Protein AF-A7S057-F1 (afdb_monomer_lite)

Radius of gyration: 22.37 Å; chains: 1; bounding box: 43×21×65 Å

Secondary structure (DSSP, 8-state):
--EEETTEEE----HHHHHHHTT--TTT---HHHHHHHHHHHHHHHHTTTTSS-THHHHHHHHHHHHHHHHHHHHHHHHTTTS-HHHHHHHHHHHHHHHHHHHHHHHHHHHHHHHS-----

Foldseek 3Di:
DWDADPNRTDDDDPVVVVCVVLVPDPPPDDDPVSVVVVVVVVVVCVVQCRPPDDCPVVVVVVVVVVVVVVVVVVVVVVCVVVDPPVVVVVVVVVVVVVVVVVVVVVVVVVCVVVVPDPDPD

Sequence (121 aa):
MYSCFFNVCVQCLPGDELLKVHSIDAAKGINRKEFVQLCPSLVFQVQSGICIGPVKFLWGYGLLSITIISLSSLLAIAIIPLLGKAAYAKIMSFLVALAIGTLSGDALLHLIPHVSRPLCV

Structure (mmCIF, N/CA/C/O backbone):
data_AF-A7S057-F1
#
_entry.id   AF-A7S057-F1
#
loop_
_atom_site.group_PDB
_atom_site.id
_atom_site.type_symbol
_atom_site.label_atom_id
_atom_site.label_alt_id
_atom_site.label_comp_id
_atom_site.label_asym_id
_atom_site.label_entity_id
_atom_site.label_seq_id
_atom_site.pdbx_PDB_ins_code
_atom_site.Cartn_x
_atom_site.Cartn_y
_atom_site.Cartn_z
_atom_site.occupancy
_atom_site.B_iso_or_equiv
_atom_site.auth_seq_id
_atom_site.auth_comp_id
_atom_site.auth_asym_id
_atom_site.auth_atom_id
_atom_site.pdbx_PDB_model_num
ATOM 1 N N . MET A 1 1 ? 23.602 -10.572 -7.303 1.00 37.22 1 MET A N 1
ATOM 2 C CA . MET A 1 1 ? 23.414 -9.964 -5.968 1.00 37.22 1 MET A CA 1
ATOM 3 C C . MET A 1 1 ? 21.915 -9.930 -5.735 1.00 37.22 1 MET A C 1
ATOM 5 O O . MET A 1 1 ? 21.241 -9.063 -6.267 1.00 37.22 1 MET A O 1
ATOM 9 N N . TYR A 1 2 ? 21.398 -10.978 -5.098 1.00 38.78 2 TYR A N 1
ATOM 10 C CA . TYR A 1 2 ? 19.970 -11.278 -5.002 1.00 38.78 2 TYR A CA 1
ATOM 11 C C . TYR A 1 2 ? 19.373 -10.572 -3.778 1.00 38.78 2 TYR A C 1
ATOM 13 O O . TYR A 1 2 ? 19.972 -10.632 -2.706 1.00 38.78 2 TYR A O 1
ATOM 21 N N . SER A 1 3 ? 18.213 -9.926 -3.912 1.00 51.59 3 SER A N 1
ATOM 22 C CA . SER A 1 3 ? 17.406 -9.492 -2.761 1.00 51.59 3 SER A CA 1
ATOM 23 C C . SER A 1 3 ? 16.085 -10.252 -2.783 1.00 51.59 3 SER A C 1
ATOM 25 O O . SER A 1 3 ? 15.343 -10.174 -3.758 1.00 51.59 3 SER A O 1
ATOM 27 N N . CYS A 1 4 ? 15.825 -11.023 -1.726 1.00 53.12 4 CYS A N 1
ATOM 28 C CA . CYS A 1 4 ? 14.664 -11.899 -1.606 1.00 53.12 4 CYS A CA 1
ATOM 29 C C . CYS A 1 4 ? 13.796 -11.413 -0.441 1.00 53.12 4 CYS A C 1
ATOM 31 O O . CYS A 1 4 ? 14.152 -11.643 0.712 1.00 53.12 4 CYS A O 1
ATOM 33 N N . PHE A 1 5 ? 12.702 -10.702 -0.719 1.00 48.66 5 PHE A N 1
ATOM 34 C CA . PHE A 1 5 ? 11.735 -10.277 0.300 1.00 48.66 5 PHE A CA 1
ATOM 35 C C . PHE A 1 5 ? 10.547 -11.240 0.248 1.00 48.66 5 PHE A C 1
ATOM 37 O O . PHE A 1 5 ? 9.979 -11.442 -0.819 1.00 48.66 5 PHE A O 1
ATOM 44 N N . PHE A 1 6 ? 10.202 -11.876 1.373 1.00 46.50 6 PHE A N 1
ATOM 45 C CA . PHE A 1 6 ? 9.064 -12.807 1.461 1.00 46.50 6 PHE A CA 1
ATOM 46 C C . PHE A 1 6 ? 9.093 -13.935 0.396 1.00 46.50 6 PHE A C 1
ATOM 48 O O . PHE A 1 6 ? 8.115 -14.168 -0.302 1.00 46.50 6 PHE A O 1
ATOM 55 N N . ASN A 1 7 ? 10.234 -14.626 0.235 1.00 40.00 7 ASN A N 1
ATOM 56 C CA . ASN A 1 7 ? 10.424 -15.711 -0.753 1.00 40.00 7 ASN A CA 1
ATOM 57 C C . ASN A 1 7 ? 10.222 -15.287 -2.230 1.00 40.00 7 ASN A C 1
ATOM 59 O O . ASN A 1 7 ? 9.968 -16.117 -3.098 1.00 40.00 7 ASN A O 1
ATOM 63 N N . VAL A 1 8 ? 10.346 -13.990 -2.536 1.00 50.16 8 VAL A N 1
ATOM 64 C CA . VAL A 1 8 ? 10.349 -13.470 -3.910 1.00 50.16 8 VAL A CA 1
ATOM 65 C C . VAL A 1 8 ? 11.722 -12.878 -4.201 1.00 50.16 8 VAL A C 1
ATOM 67 O O . VAL A 1 8 ? 12.080 -11.810 -3.707 1.00 50.16 8 VAL A O 1
ATOM 70 N N . CYS A 1 9 ? 12.516 -13.612 -4.978 1.00 53.16 9 CYS A N 1
ATOM 71 C CA . CYS A 1 9 ? 13.874 -13.238 -5.358 1.00 53.16 9 CYS A CA 1
ATOM 72 C C . CYS A 1 9 ? 13.823 -12.382 -6.628 1.00 53.16 9 CYS A C 1
ATOM 74 O O . CYS A 1 9 ? 13.336 -12.863 -7.652 1.00 53.16 9 CYS A O 1
ATOM 76 N N . VAL A 1 10 ? 14.320 -11.140 -6.589 1.00 59.59 10 VAL A N 1
ATOM 77 C CA . VAL A 1 10 ? 14.348 -10.276 -7.783 1.00 59.59 10 VAL A CA 1
ATOM 78 C C . VAL A 1 10 ? 15.777 -9.853 -8.135 1.00 59.59 10 VAL A C 1
ATOM 80 O O . VAL A 1 10 ? 16.556 -9.442 -7.273 1.00 59.59 10 VAL A O 1
ATOM 83 N N . GLN A 1 11 ? 16.116 -9.974 -9.423 1.00 61.53 11 GLN A N 1
ATOM 84 C CA . GLN A 1 11 ? 17.410 -9.636 -10.021 1.00 61.53 11 GLN A CA 1
ATOM 85 C C . GLN A 1 11 ? 17.244 -8.429 -10.960 1.00 61.53 11 GLN A C 1
ATOM 87 O O . GLN A 1 11 ? 16.279 -8.372 -11.720 1.00 61.53 11 GLN A O 1
ATOM 92 N N . CYS A 1 12 ? 18.201 -7.495 -10.960 1.00 64.75 12 CYS A N 1
ATOM 93 C CA . CYS A 1 12 ? 18.314 -6.512 -12.040 1.00 64.75 12 CYS A CA 1
ATOM 94 C C . CYS A 1 12 ? 18.696 -7.202 -13.339 1.00 64.75 12 CYS A C 1
ATOM 96 O O . CYS A 1 12 ? 19.767 -7.805 -13.419 1.00 64.75 12 CYS A O 1
ATOM 98 N N . LEU A 1 13 ? 17.824 -7.092 -14.338 1.00 64.50 13 LEU A N 1
ATOM 99 C CA . LEU A 1 13 ? 18.103 -7.566 -15.681 1.00 64.50 13 LEU A CA 1
ATOM 100 C C . LEU A 1 13 ? 18.604 -6.370 -16.510 1.00 64.50 13 LEU A C 1
ATOM 102 O O . LEU A 1 13 ? 17.842 -5.418 -16.691 1.00 64.50 13 LEU A O 1
ATOM 106 N N . PRO A 1 14 ? 19.876 -6.360 -16.951 1.00 63.66 14 PRO A N 1
ATOM 107 C CA . PRO A 1 14 ? 20.408 -5.284 -17.781 1.00 63.66 14 PRO A CA 1
ATOM 108 C C . PRO A 1 14 ? 19.662 -5.238 -19.125 1.00 63.66 14 PRO A C 1
ATOM 110 O O . PRO A 1 14 ? 19.195 -6.261 -19.631 1.00 63.66 14 PRO A O 1
ATOM 113 N N . GLY A 1 15 ? 19.491 -4.034 -19.682 1.00 61.81 15 GLY A N 1
ATOM 114 C CA . GLY A 1 15 ? 18.632 -3.802 -20.853 1.00 61.81 15 GLY A CA 1
ATOM 115 C C . GLY A 1 15 ? 19.055 -4.578 -22.108 1.00 61.81 15 GLY A C 1
ATOM 116 O O . GLY A 1 15 ? 18.221 -4.882 -22.955 1.00 61.81 15 GLY A O 1
ATOM 117 N N . ASP A 1 16 ? 20.330 -4.941 -22.197 1.00 60.88 16 ASP A N 1
ATOM 118 C CA . ASP A 1 16 ? 20.956 -5.743 -23.254 1.00 60.88 16 ASP A CA 1
ATOM 119 C C . ASP A 1 16 ? 20.499 -7.217 -23.281 1.00 60.88 16 ASP A C 1
ATOM 121 O O . ASP A 1 16 ? 20.226 -7.753 -24.357 1.00 60.88 16 ASP A O 1
ATOM 125 N N . GLU A 1 17 ? 20.329 -7.860 -22.125 1.00 63.03 17 GLU A N 1
ATOM 126 C CA . GLU A 1 17 ? 19.733 -9.206 -22.020 1.00 63.03 17 GLU A CA 1
ATOM 127 C C . GLU A 1 17 ? 18.211 -9.161 -22.240 1.00 63.03 17 GLU A C 1
ATOM 129 O O . GLU A 1 17 ? 17.626 -10.056 -22.855 1.00 63.03 17 GLU A O 1
ATOM 134 N N . LEU A 1 18 ? 17.570 -8.070 -21.811 1.00 63.50 18 LEU A N 1
ATOM 135 C CA . LEU A 1 18 ? 16.130 -7.841 -21.950 1.00 63.50 18 LEU A CA 1
ATOM 136 C C . LEU A 1 18 ? 15.716 -7.637 -23.425 1.00 63.50 18 LEU A C 1
ATOM 138 O O . LEU A 1 18 ? 14.660 -8.111 -23.842 1.00 63.50 18 LEU A O 1
ATOM 142 N N . LEU A 1 19 ? 16.579 -7.014 -24.241 1.00 59.84 19 LEU A N 1
ATOM 143 C CA . LEU A 1 19 ? 16.402 -6.888 -25.696 1.00 59.84 19 LEU A CA 1
ATOM 144 C C . LEU A 1 19 ? 16.639 -8.207 -26.455 1.00 59.84 19 LEU A C 1
ATOM 146 O O . LEU A 1 19 ? 15.979 -8.455 -27.467 1.00 59.84 19 LEU A O 1
ATOM 150 N N . LYS A 1 20 ? 17.560 -9.055 -25.977 1.00 60.91 20 LYS A N 1
ATOM 151 C CA . LYS A 1 20 ? 17.880 -10.361 -26.585 1.00 60.91 20 LYS A CA 1
ATOM 152 C C . LYS A 1 20 ? 16.792 -11.402 -26.346 1.00 60.91 20 LYS A C 1
ATOM 154 O O . LYS A 1 20 ? 16.434 -12.125 -27.272 1.00 60.91 20 LYS A O 1
ATOM 159 N N . VAL A 1 21 ? 16.237 -11.447 -25.134 1.00 62.59 21 VAL A N 1
ATOM 160 C CA . VAL A 1 21 ? 15.120 -12.341 -24.779 1.00 62.59 21 VAL A CA 1
ATOM 161 C C . VAL A 1 21 ? 13.873 -12.041 -25.614 1.00 62.59 21 VAL A C 1
ATOM 163 O O . VAL A 1 21 ? 13.144 -12.961 -25.975 1.00 62.59 21 VAL A O 1
ATOM 166 N N . HIS A 1 22 ? 13.662 -10.775 -25.985 1.00 61.53 22 HIS A N 1
ATOM 167 C CA . HIS A 1 22 ? 12.509 -10.346 -26.782 1.00 61.53 22 HIS A CA 1
ATOM 168 C C . HIS A 1 22 ? 12.812 -10.213 -28.290 1.00 61.53 22 HIS A C 1
ATOM 170 O O . HIS A 1 22 ? 12.007 -9.669 -29.038 1.00 61.53 22 HIS A O 1
ATOM 176 N N . SER A 1 23 ? 13.963 -10.731 -28.750 1.00 56.19 23 SER A N 1
ATOM 177 C CA . SER A 1 23 ? 14.395 -10.743 -30.164 1.00 56.19 23 SER A CA 1
ATOM 178 C C . SER A 1 23 ? 14.314 -9.375 -30.868 1.00 56.19 23 SER A C 1
ATOM 180 O O . SER A 1 23 ? 13.953 -9.285 -32.044 1.00 56.19 23 SER A O 1
ATOM 182 N N . ILE A 1 24 ? 14.654 -8.291 -30.162 1.00 60.50 24 ILE A N 1
ATOM 183 C CA . ILE A 1 24 ? 14.690 -6.936 -30.724 1.00 60.50 24 ILE A CA 1
ATOM 184 C C . ILE A 1 24 ? 16.056 -6.719 -31.381 1.00 60.50 24 ILE A C 1
ATOM 186 O O . ILE A 1 24 ? 17.054 -6.438 -30.718 1.00 60.50 24 ILE A O 1
ATOM 190 N N . ASP A 1 25 ? 16.100 -6.845 -32.704 1.00 62.12 25 ASP A N 1
ATOM 191 C CA . ASP A 1 25 ? 17.270 -6.481 -33.498 1.00 62.12 25 ASP A CA 1
ATOM 192 C C . ASP A 1 25 ? 17.452 -4.952 -33.479 1.00 62.12 25 ASP A C 1
ATOM 194 O O . ASP A 1 25 ? 16.572 -4.194 -33.907 1.00 62.12 25 ASP A O 1
ATOM 198 N N . ALA A 1 26 ? 18.591 -4.492 -32.952 1.00 55.56 26 ALA A N 1
ATOM 199 C CA . ALA A 1 26 ? 18.903 -3.075 -32.754 1.00 55.56 26 ALA A CA 1
ATOM 200 C C . ALA A 1 26 ? 18.847 -2.236 -34.049 1.00 55.56 26 ALA A C 1
ATOM 202 O O . ALA A 1 26 ? 18.822 -1.008 -33.972 1.00 55.56 26 ALA A O 1
ATOM 203 N N . ALA A 1 27 ? 18.789 -2.864 -35.230 1.00 54.94 27 ALA A N 1
ATOM 204 C CA . ALA A 1 27 ? 18.736 -2.171 -36.510 1.00 54.94 27 ALA A CA 1
ATOM 205 C C . ALA A 1 27 ? 17.313 -1.850 -37.010 1.00 54.94 27 ALA A C 1
ATOM 207 O O . ALA A 1 27 ? 17.184 -1.051 -37.939 1.00 54.94 27 ALA A O 1
ATOM 208 N N . LYS A 1 28 ? 16.238 -2.424 -36.437 1.00 61.03 28 LYS A N 1
ATOM 209 C CA . LYS A 1 28 ? 14.875 -2.294 -37.011 1.00 61.03 28 LYS A CA 1
ATOM 210 C C . LYS A 1 28 ? 13.884 -1.429 -36.220 1.00 61.03 28 LYS A C 1
ATOM 212 O O . LYS A 1 28 ? 12.789 -1.165 -36.712 1.00 61.03 28 LYS A O 1
ATOM 217 N N . GLY A 1 29 ? 14.283 -0.903 -35.064 1.00 57.44 29 GLY A N 1
ATOM 218 C CA . GLY A 1 29 ? 13.457 0.007 -34.264 1.00 57.44 29 GLY A CA 1
ATOM 219 C C . GLY A 1 29 ? 12.278 -0.687 -33.564 1.00 57.44 29 GLY A C 1
ATOM 220 O O . GLY A 1 29 ? 11.679 -1.639 -34.060 1.00 57.44 29 GLY A O 1
ATOM 221 N N . ILE A 1 30 ? 11.948 -0.211 -32.363 1.00 60.12 30 ILE A N 1
ATOM 222 C CA . ILE A 1 30 ? 10.941 -0.828 -31.493 1.00 60.12 30 ILE A CA 1
ATOM 223 C C . ILE A 1 30 ? 9.533 -0.477 -31.993 1.00 60.12 30 ILE A C 1
ATOM 225 O O . ILE A 1 30 ? 9.107 0.678 -31.949 1.00 60.12 30 ILE A O 1
ATOM 229 N N . ASN A 1 31 ? 8.787 -1.481 -32.458 1.00 67.38 31 ASN A N 1
ATOM 230 C CA . ASN A 1 31 ? 7.374 -1.332 -32.806 1.00 67.38 31 ASN A CA 1
ATOM 231 C C . ASN A 1 31 ? 6.519 -1.179 -31.531 1.00 67.38 31 ASN A C 1
ATOM 233 O O . ASN A 1 31 ? 6.823 -1.768 -30.493 1.00 67.38 31 ASN A O 1
ATOM 237 N N . ARG A 1 32 ? 5.400 -0.443 -31.606 1.00 66.44 32 ARG A N 1
ATOM 238 C CA . ARG A 1 32 ? 4.531 -0.133 -30.447 1.00 66.44 32 ARG A CA 1
ATOM 239 C C . ARG A 1 32 ? 4.057 -1.367 -29.668 1.00 66.44 32 ARG A C 1
ATOM 241 O O . ARG A 1 32 ? 3.817 -1.265 -28.474 1.00 66.44 32 ARG A O 1
ATOM 248 N N . LYS A 1 33 ? 3.914 -2.517 -30.330 1.00 63.62 33 LYS A N 1
ATOM 249 C CA . LYS A 1 33 ? 3.422 -3.762 -29.716 1.00 63.62 33 LYS A CA 1
ATOM 250 C C . LYS A 1 33 ? 4.447 -4.399 -28.770 1.00 63.62 33 LYS A C 1
ATOM 252 O O . LYS A 1 33 ? 4.075 -4.835 -27.687 1.00 63.62 33 LYS A O 1
ATOM 257 N N . GLU A 1 34 ? 5.725 -4.348 -29.134 1.00 67.69 34 GLU A N 1
ATOM 258 C CA . GLU A 1 34 ? 6.822 -4.912 -28.339 1.00 67.69 34 GLU A CA 1
ATOM 259 C C . GLU A 1 34 ? 7.071 -4.087 -27.071 1.00 67.69 34 GLU A C 1
ATOM 261 O O . GLU A 1 34 ? 7.271 -4.629 -25.986 1.00 67.69 34 GLU A O 1
ATOM 266 N N . PHE A 1 35 ? 6.960 -2.757 -27.177 1.00 69.69 35 PHE A N 1
ATOM 267 C CA . PHE A 1 35 ? 7.092 -1.868 -26.023 1.00 69.69 35 PHE A CA 1
ATOM 268 C C . PHE A 1 35 ? 5.989 -2.108 -24.983 1.00 69.69 35 PHE A C 1
ATOM 270 O O . PHE A 1 35 ? 6.266 -2.115 -23.788 1.00 69.69 35 PHE A O 1
ATOM 277 N N . VAL A 1 36 ? 4.755 -2.383 -25.424 1.00 73.75 36 VAL A N 1
ATOM 278 C CA . VAL A 1 36 ? 3.623 -2.682 -24.528 1.00 73.75 36 VAL A CA 1
ATOM 279 C C . VAL A 1 36 ? 3.836 -3.986 -23.748 1.00 73.75 36 VAL A C 1
ATOM 281 O O . VAL A 1 36 ? 3.404 -4.069 -22.599 1.00 73.75 36 VAL A O 1
ATOM 284 N N . GLN A 1 37 ? 4.542 -4.975 -24.311 1.00 71.50 37 GLN A N 1
ATOM 285 C CA . GLN A 1 37 ? 4.952 -6.176 -23.569 1.00 71.50 37 GLN A CA 1
ATOM 286 C C . GLN A 1 37 ? 6.116 -5.915 -22.603 1.00 71.50 37 GLN A C 1
ATOM 288 O O . GLN A 1 37 ? 6.185 -6.561 -21.559 1.00 71.50 37 GLN A O 1
ATOM 293 N N . LEU A 1 38 ? 6.984 -4.945 -22.906 1.00 72.81 38 LEU A N 1
ATOM 294 C CA . LEU A 1 38 ? 8.108 -4.546 -22.050 1.00 72.81 38 LEU A CA 1
ATOM 295 C C . LEU A 1 38 ? 7.689 -3.672 -20.852 1.00 72.81 38 LEU A C 1
ATOM 297 O O . LEU A 1 38 ? 8.300 -3.741 -19.781 1.00 72.81 38 LEU A O 1
ATOM 301 N N . CYS A 1 39 ? 6.652 -2.844 -21.014 1.00 74.25 39 CYS A N 1
ATOM 302 C CA . CYS A 1 39 ? 6.147 -1.933 -19.984 1.00 74.25 39 CYS A CA 1
ATOM 303 C C . CYS A 1 39 ? 5.898 -2.584 -18.607 1.00 74.25 39 CYS A C 1
ATOM 305 O O . CYS A 1 39 ? 6.382 -2.022 -17.621 1.00 74.25 39 CYS A O 1
ATOM 307 N N . PRO A 1 40 ? 5.197 -3.732 -18.477 1.00 77.44 40 PRO A N 1
ATOM 308 C CA . PRO A 1 40 ? 4.913 -4.316 -17.164 1.00 77.44 40 PRO A CA 1
ATOM 309 C C . PRO A 1 40 ? 6.183 -4.749 -16.417 1.00 77.44 40 PRO A C 1
ATOM 311 O O . PRO A 1 40 ? 6.281 -4.545 -15.208 1.00 77.44 40 PRO A O 1
ATOM 314 N N . SER A 1 41 ? 7.191 -5.266 -17.125 1.00 69.62 41 SER A N 1
ATOM 315 C CA . SER A 1 41 ? 8.486 -5.614 -16.524 1.00 69.62 41 SER A CA 1
ATOM 316 C C . SER A 1 41 ? 9.294 -4.388 -16.098 1.00 69.62 41 SER A C 1
ATOM 318 O O . SER A 1 41 ? 9.943 -4.415 -15.051 1.00 69.62 41 SER A O 1
ATOM 320 N N . LEU A 1 42 ? 9.229 -3.296 -16.866 1.00 73.38 42 LEU A N 1
ATOM 321 C CA . LEU A 1 42 ? 9.959 -2.066 -16.559 1.00 73.38 42 LEU A CA 1
ATOM 322 C C . LEU A 1 42 ? 9.361 -1.349 -15.340 1.00 73.38 42 LEU A C 1
ATOM 324 O O . LEU A 1 42 ? 10.093 -0.917 -14.452 1.00 73.38 42 LEU A O 1
ATOM 328 N N . VAL A 1 43 ? 8.027 -1.277 -15.263 1.00 77.69 43 VAL A N 1
ATOM 329 C CA . VAL A 1 43 ? 7.309 -0.714 -14.108 1.00 77.69 43 VAL A CA 1
ATOM 330 C C . VAL A 1 43 ? 7.627 -1.509 -12.843 1.00 77.69 43 VAL A C 1
ATOM 332 O O . VAL A 1 43 ? 7.899 -0.911 -11.805 1.00 77.69 43 VAL A O 1
ATOM 335 N N . PHE A 1 44 ? 7.684 -2.842 -12.929 1.00 71.25 44 PHE A N 1
ATOM 336 C CA . PHE A 1 44 ? 8.068 -3.686 -11.796 1.00 71.25 44 PHE A CA 1
ATOM 337 C C . PHE A 1 44 ? 9.514 -3.434 -11.337 1.00 71.25 44 PHE A C 1
ATOM 339 O O . PHE A 1 44 ? 9.765 -3.326 -10.136 1.00 71.25 44 PHE A O 1
ATOM 346 N N . GLN A 1 45 ? 10.461 -3.281 -12.269 1.00 66.75 45 GLN A N 1
ATOM 347 C CA . GLN A 1 45 ? 11.860 -2.978 -11.936 1.00 66.75 45 GLN A CA 1
ATOM 348 C C . GLN A 1 45 ? 12.031 -1.588 -11.302 1.00 66.75 45 GLN A C 1
ATOM 350 O O . GLN A 1 45 ? 12.809 -1.449 -10.355 1.00 66.75 45 GLN A O 1
ATOM 355 N N . VAL A 1 46 ? 11.283 -0.580 -11.770 1.00 70.81 46 VAL A N 1
ATOM 356 C CA . VAL A 1 46 ? 11.308 0.787 -11.218 1.00 70.81 46 VAL A CA 1
ATOM 357 C C . VAL A 1 46 ? 10.659 0.838 -9.838 1.00 70.81 46 VAL A C 1
ATOM 359 O O . VAL A 1 46 ? 11.250 1.389 -8.910 1.00 70.81 46 VAL A O 1
ATOM 362 N N . GLN A 1 47 ? 9.490 0.215 -9.675 1.00 67.31 47 GLN A N 1
ATOM 363 C CA . GLN A 1 47 ? 8.784 0.167 -8.393 1.00 67.31 47 GLN A CA 1
ATOM 364 C C . GLN A 1 47 ? 9.626 -0.510 -7.308 1.00 67.31 47 GLN A C 1
ATOM 366 O O . GLN A 1 47 ? 9.589 -0.126 -6.141 1.00 67.31 47 GLN A O 1
ATOM 371 N N . SER A 1 48 ? 10.404 -1.512 -7.704 1.00 64.38 48 SER A N 1
ATOM 372 C CA . SER A 1 48 ? 11.204 -2.313 -6.787 1.00 64.38 48 SER A CA 1
ATOM 373 C C . SER A 1 48 ? 12.568 -1.682 -6.461 1.00 64.38 48 SER A C 1
ATOM 375 O O . SER A 1 48 ? 13.273 -2.192 -5.594 1.00 64.38 48 SER A O 1
ATOM 377 N N . GLY A 1 49 ? 12.967 -0.590 -7.133 1.00 65.31 49 GLY A N 1
ATOM 378 C CA . GLY A 1 49 ? 14.185 0.177 -6.819 1.00 65.31 49 GLY A CA 1
ATOM 379 C C . GLY A 1 49 ? 15.495 -0.624 -6.867 1.00 65.31 49 GLY A C 1
ATOM 380 O O . GLY A 1 49 ? 16.500 -0.225 -6.290 1.00 65.31 49 GLY A O 1
ATOM 381 N N . ILE A 1 50 ? 15.495 -1.775 -7.536 1.00 63.62 50 ILE A N 1
ATOM 382 C CA . ILE A 1 50 ? 16.524 -2.821 -7.399 1.00 63.62 50 ILE A CA 1
ATOM 383 C C . ILE A 1 50 ? 17.815 -2.451 -8.132 1.00 63.62 50 ILE A C 1
ATOM 385 O O . ILE A 1 50 ? 18.888 -2.937 -7.783 1.00 63.62 50 ILE A O 1
ATOM 389 N N . CYS A 1 51 ? 17.709 -1.590 -9.150 1.00 66.62 51 CYS A N 1
ATOM 390 C CA . CYS A 1 51 ? 18.826 -1.181 -10.010 1.00 66.62 51 CYS A CA 1
ATOM 391 C C . CYS A 1 51 ? 19.368 0.205 -9.650 1.00 66.62 51 CYS A C 1
ATOM 393 O O . CYS A 1 51 ? 20.270 0.712 -10.311 1.00 66.62 51 CYS A O 1
ATOM 395 N N . ILE A 1 52 ? 18.831 0.805 -8.584 1.00 60.44 52 ILE A N 1
ATOM 396 C CA . ILE A 1 52 ? 19.148 2.157 -8.137 1.00 60.44 52 ILE A CA 1
ATOM 397 C C . ILE A 1 52 ? 19.663 2.067 -6.692 1.00 60.44 52 ILE A C 1
ATOM 399 O O . ILE A 1 52 ? 18.951 2.323 -5.728 1.00 60.44 52 ILE A O 1
ATOM 403 N N . GLY A 1 53 ? 20.935 1.691 -6.537 1.00 62.09 53 GLY A N 1
ATOM 404 C CA . GLY A 1 53 ? 21.679 1.869 -5.284 1.00 62.09 53 GLY A CA 1
ATOM 405 C C . GLY A 1 53 ? 21.360 0.896 -4.131 1.00 62.09 53 GLY A C 1
ATOM 406 O O . GLY A 1 53 ? 20.699 -0.126 -4.309 1.00 62.09 53 GLY A O 1
ATOM 407 N N . PRO A 1 54 ? 21.923 1.145 -2.930 1.00 56.34 54 PRO A N 1
ATOM 408 C CA . PRO A 1 54 ? 21.945 0.171 -1.847 1.00 56.34 54 PRO A CA 1
ATOM 409 C C . PRO A 1 54 ? 20.544 -0.039 -1.263 1.00 56.34 54 PRO A C 1
ATOM 411 O O . PRO A 1 54 ? 20.022 0.800 -0.532 1.00 56.34 54 PRO A O 1
ATOM 414 N N . VAL A 1 55 ? 19.998 -1.234 -1.489 1.00 62.00 55 VAL A N 1
ATOM 415 C CA . VAL A 1 55 ? 18.704 -1.750 -0.995 1.00 62.00 55 VAL A CA 1
ATOM 416 C C . VAL A 1 55 ? 18.470 -1.646 0.526 1.00 62.00 55 VAL A C 1
ATOM 418 O O . VAL A 1 55 ? 17.374 -1.921 1.004 1.00 62.00 55 VAL A O 1
ATOM 421 N N . LYS A 1 56 ? 19.466 -1.213 1.308 1.00 60.19 56 LYS A N 1
ATOM 422 C CA . LYS A 1 56 ? 19.404 -1.082 2.773 1.00 60.19 56 LYS A CA 1
ATOM 423 C C . LYS A 1 56 ? 18.291 -0.137 3.239 1.00 60.19 56 LYS A C 1
ATOM 425 O O . LYS A 1 56 ? 17.565 -0.470 4.170 1.00 60.19 56 LYS A O 1
ATOM 430 N N . PHE A 1 57 ? 18.133 1.018 2.588 1.00 59.97 57 PHE A N 1
ATOM 431 C CA . PHE A 1 57 ? 17.110 1.998 2.977 1.00 59.97 57 PHE A CA 1
ATOM 432 C C . PHE A 1 57 ? 15.696 1.548 2.592 1.00 59.97 57 PHE A C 1
ATOM 434 O O . PHE A 1 57 ? 14.758 1.756 3.357 1.00 59.97 57 PHE A O 1
ATOM 441 N N . LEU A 1 58 ? 15.546 0.870 1.451 1.00 64.62 58 LEU A N 1
ATOM 442 C CA . LEU A 1 58 ? 14.250 0.395 0.962 1.00 64.62 58 LEU A CA 1
ATOM 443 C C . LEU A 1 58 ? 13.691 -0.740 1.835 1.00 64.62 58 LEU A C 1
ATOM 445 O O . LEU A 1 58 ? 12.516 -0.734 2.198 1.00 64.62 58 LEU A O 1
ATOM 449 N N . TRP A 1 59 ? 14.560 -1.661 2.259 1.00 65.19 59 TRP A N 1
ATOM 450 C CA . TRP A 1 59 ? 14.221 -2.700 3.234 1.00 65.19 59 TRP A CA 1
ATOM 451 C C . TRP A 1 59 ? 13.834 -2.123 4.597 1.00 65.19 59 TRP A C 1
ATOM 453 O O . TRP A 1 59 ? 12.888 -2.604 5.221 1.00 65.19 59 TRP A O 1
ATOM 463 N N . GLY A 1 60 ? 14.528 -1.068 5.038 1.00 73.62 60 GLY A N 1
ATOM 464 C CA . GLY A 1 60 ? 14.201 -0.351 6.268 1.00 73.62 60 GLY A CA 1
ATOM 465 C C . GLY A 1 60 ? 12.781 0.215 6.247 1.00 73.62 60 GLY A C 1
ATOM 466 O O . GLY A 1 60 ? 12.037 0.000 7.196 1.00 73.62 60 GLY A O 1
ATOM 467 N N . TYR A 1 61 ? 12.370 0.855 5.148 1.00 74.75 61 TYR A N 1
ATOM 468 C CA . TYR A 1 61 ? 11.003 1.372 4.996 1.00 74.75 61 TYR A CA 1
ATOM 469 C C . TYR A 1 61 ? 9.942 0.266 4.959 1.00 74.75 61 TYR A C 1
ATOM 471 O O . TYR A 1 61 ? 8.893 0.414 5.587 1.00 74.75 61 TYR A O 1
ATOM 479 N N . GLY A 1 62 ? 10.217 -0.851 4.277 1.00 79.00 62 GLY A N 1
ATOM 480 C CA . GLY A 1 62 ? 9.317 -2.009 4.260 1.00 79.00 62 GLY A CA 1
ATOM 481 C C . GLY A 1 62 ? 9.098 -2.590 5.659 1.00 79.00 62 GLY A C 1
ATOM 482 O O . GLY A 1 62 ? 7.959 -2.720 6.109 1.00 79.00 62 GLY A O 1
ATOM 483 N N . LEU A 1 63 ? 10.184 -2.859 6.392 1.00 81.38 63 LEU A N 1
ATOM 484 C CA . LEU A 1 63 ? 10.114 -3.333 7.779 1.00 81.38 63 LEU A CA 1
ATOM 485 C C . LEU A 1 63 ? 9.457 -2.307 8.709 1.00 81.38 63 LEU A C 1
ATOM 487 O O . LEU A 1 63 ? 8.664 -2.677 9.577 1.00 81.38 63 LEU A O 1
ATOM 491 N N . 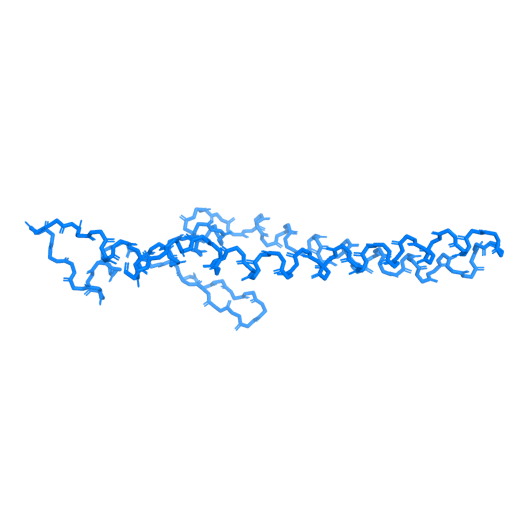LEU A 1 64 ? 9.734 -1.019 8.512 1.00 84.69 64 LEU A N 1
ATOM 492 C CA . LEU A 1 64 ? 9.133 0.051 9.301 1.00 84.69 64 LEU A CA 1
ATOM 493 C C . LEU A 1 64 ? 7.615 0.127 9.082 1.00 84.69 64 LEU A C 1
ATOM 495 O O . LEU A 1 64 ? 6.860 0.237 10.041 1.00 84.69 64 LEU A O 1
ATOM 499 N N . SER A 1 65 ? 7.141 -0.001 7.843 1.00 86.38 65 SER A N 1
ATOM 500 C CA . SER A 1 65 ? 5.704 -0.022 7.555 1.00 86.38 65 SER A CA 1
ATOM 501 C C . SER A 1 65 ? 5.011 -1.221 8.214 1.00 86.38 65 SER A C 1
ATOM 503 O O . SER A 1 65 ? 3.999 -1.056 8.894 1.00 86.38 65 SER A O 1
ATOM 505 N N . ILE A 1 66 ? 5.599 -2.415 8.104 1.00 86.94 66 ILE A N 1
ATOM 506 C CA . ILE A 1 66 ? 5.041 -3.652 8.677 1.00 86.94 66 ILE A CA 1
ATOM 507 C C . ILE A 1 66 ? 4.986 -3.579 10.203 1.00 86.94 66 ILE A C 1
ATOM 509 O O . ILE A 1 66 ? 3.985 -3.954 10.814 1.00 86.94 66 ILE A O 1
ATOM 513 N N . THR A 1 67 ? 6.040 -3.052 10.827 1.00 90.12 67 THR A N 1
ATOM 514 C CA . THR A 1 67 ? 6.071 -2.847 12.279 1.00 90.12 67 THR A CA 1
ATOM 515 C C . THR A 1 67 ? 5.040 -1.815 12.725 1.00 90.12 67 THR A C 1
ATOM 517 O O . THR A 1 67 ? 4.342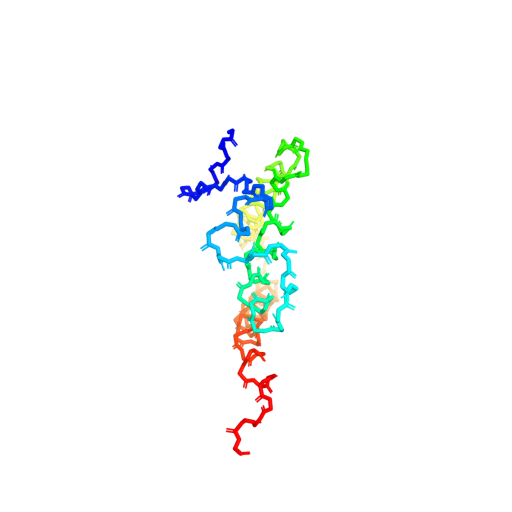 -2.072 13.701 1.00 90.12 67 THR A O 1
ATOM 520 N N . ILE A 1 68 ? 4.849 -0.710 11.994 1.00 90.81 68 ILE A N 1
ATOM 521 C CA . ILE A 1 68 ? 3.804 0.285 12.295 1.00 90.81 68 ILE A CA 1
ATOM 522 C C . ILE A 1 68 ? 2.400 -0.327 12.191 1.00 90.81 68 ILE A C 1
ATOM 524 O O . ILE A 1 68 ? 1.585 -0.118 13.088 1.00 90.81 68 ILE A O 1
ATOM 528 N N . ILE A 1 69 ? 2.113 -1.106 11.144 1.00 89.94 69 ILE A N 1
ATOM 529 C CA . ILE A 1 69 ? 0.807 -1.766 10.955 1.00 89.94 69 ILE A CA 1
ATOM 530 C C . ILE A 1 69 ? 0.560 -2.822 12.046 1.00 89.94 69 ILE A C 1
ATOM 532 O O . ILE A 1 69 ? -0.547 -2.950 12.578 1.00 89.94 69 ILE A O 1
ATOM 536 N N . SER A 1 70 ? 1.599 -3.566 12.425 1.00 91.19 70 SER A N 1
ATOM 537 C CA . SER A 1 70 ? 1.514 -4.543 13.511 1.00 91.19 70 SER A CA 1
ATOM 538 C C . SER A 1 70 ? 1.290 -3.862 14.865 1.00 91.19 70 SER A C 1
ATOM 540 O O . SER A 1 70 ? 0.455 -4.315 15.650 1.00 91.19 70 SER A O 1
ATOM 542 N N . LEU A 1 71 ? 2.005 -2.766 15.140 1.00 88.50 71 LEU A N 1
ATOM 543 C CA . LEU A 1 71 ? 1.861 -1.988 16.371 1.00 88.50 71 LEU A CA 1
ATOM 544 C C . LEU A 1 71 ? 0.490 -1.316 16.455 1.00 88.50 71 LEU A C 1
ATOM 546 O O . LEU A 1 71 ? -0.109 -1.325 17.526 1.00 88.50 71 LEU A O 1
ATOM 550 N N . SER A 1 72 ? -0.036 -0.778 15.351 1.00 86.56 72 SER A N 1
ATOM 551 C CA . SER A 1 72 ? -1.363 -0.152 15.325 1.00 86.56 72 SER A CA 1
ATOM 552 C C . SER A 1 72 ? -2.483 -1.164 15.578 1.00 86.56 72 SER A C 1
ATOM 554 O O . SER A 1 72 ? -3.427 -0.856 16.303 1.00 86.56 72 SER A O 1
ATOM 556 N N . SER A 1 73 ? -2.340 -2.393 15.072 1.00 85.81 73 SER A N 1
ATOM 557 C CA . SER A 1 73 ? -3.267 -3.500 15.346 1.00 85.81 73 SER A CA 1
ATOM 558 C C . SER A 1 73 ? -3.242 -3.910 16.823 1.00 85.81 73 SER A C 1
ATOM 560 O O . SER A 1 73 ? -4.291 -4.091 17.442 1.00 85.81 73 SER A O 1
ATOM 562 N N . LEU A 1 74 ? -2.048 -3.988 17.420 1.00 86.25 74 LEU A N 1
ATOM 563 C CA . LEU A 1 74 ? -1.874 -4.250 18.852 1.00 86.25 74 LEU A CA 1
ATOM 564 C C . LEU A 1 74 ? -2.452 -3.127 19.721 1.00 86.25 74 LEU A C 1
ATOM 566 O O . LEU A 1 74 ? -3.140 -3.412 20.701 1.00 86.25 74 LEU A O 1
ATOM 570 N N . LEU A 1 75 ? -2.222 -1.863 19.352 1.00 83.88 75 LEU A N 1
ATOM 571 C CA . LEU A 1 75 ? -2.788 -0.706 20.047 1.00 83.88 75 LEU A CA 1
ATOM 572 C C . LEU A 1 75 ? -4.312 -0.705 19.963 1.00 83.88 75 LEU A C 1
ATOM 574 O O . LEU A 1 75 ? -4.962 -0.467 20.975 1.00 83.88 75 LEU A O 1
ATOM 578 N N . ALA A 1 76 ? -4.885 -1.019 18.798 1.00 82.25 76 ALA A N 1
ATOM 579 C CA . ALA A 1 76 ? -6.329 -1.134 18.642 1.00 82.25 76 ALA A CA 1
ATOM 580 C C . ALA A 1 76 ? -6.906 -2.147 19.642 1.00 82.25 76 ALA A C 1
ATOM 582 O O . ALA A 1 76 ? -7.872 -1.826 20.323 1.00 82.25 76 ALA A O 1
ATOM 583 N N . ILE A 1 77 ? -6.271 -3.313 19.807 1.00 82.56 77 ILE A N 1
ATOM 584 C CA . ILE A 1 77 ? -6.715 -4.351 20.751 1.00 82.56 77 ILE A CA 1
ATOM 585 C C . ILE A 1 77 ? -6.502 -3.932 22.215 1.00 82.56 77 ILE A C 1
ATOM 587 O O . ILE A 1 77 ? -7.394 -4.121 23.039 1.00 82.56 77 ILE A O 1
ATOM 591 N N . ALA A 1 78 ? -5.356 -3.335 22.549 1.00 80.56 78 ALA A N 1
ATOM 592 C CA . ALA A 1 78 ? -5.035 -2.891 23.910 1.00 80.56 78 ALA A CA 1
ATOM 593 C C . ALA A 1 78 ? -5.903 -1.711 24.385 1.00 80.56 78 ALA A C 1
ATOM 595 O O . ALA A 1 78 ? -6.154 -1.560 25.580 1.00 80.56 78 ALA A O 1
ATOM 596 N N . ILE A 1 79 ? -6.389 -0.888 23.454 1.00 75.62 79 ILE A N 1
ATOM 597 C CA . ILE A 1 79 ? -7.266 0.255 23.724 1.00 75.62 79 ILE A CA 1
ATOM 598 C C . ILE A 1 79 ? -8.730 -0.186 23.936 1.00 75.62 79 ILE A C 1
ATOM 600 O O . ILE A 1 79 ? -9.462 0.502 24.646 1.00 75.62 79 ILE A O 1
ATOM 604 N N . ILE A 1 80 ? -9.157 -1.349 23.420 1.00 76.75 80 ILE A N 1
ATOM 605 C CA . ILE A 1 80 ? -10.516 -1.899 23.624 1.00 76.75 80 ILE A CA 1
ATOM 606 C C . ILE A 1 80 ? -10.908 -2.029 25.111 1.00 76.75 80 ILE A C 1
ATOM 608 O O . ILE A 1 80 ? -11.993 -1.558 25.452 1.00 76.75 80 ILE A O 1
ATOM 612 N N . PRO A 1 81 ? -10.096 -2.616 26.017 1.00 72.44 81 PRO A N 1
ATOM 613 C CA . PRO A 1 81 ? -10.441 -2.690 27.440 1.00 72.44 81 PRO A CA 1
ATOM 614 C C . PRO A 1 81 ? -10.317 -1.347 28.179 1.00 72.44 81 PRO A C 1
ATOM 616 O O . PRO A 1 81 ? -10.860 -1.212 29.274 1.00 72.44 81 PRO A O 1
ATOM 619 N N . LEU A 1 82 ? -9.612 -0.360 27.610 1.00 67.81 82 LEU A N 1
ATOM 620 C CA . LEU A 1 82 ? -9.327 0.928 28.255 1.00 67.81 82 LEU A CA 1
ATOM 621 C C . LEU A 1 82 ? -10.347 2.027 27.900 1.00 67.81 82 LEU A C 1
ATOM 623 O O . LEU A 1 82 ? -10.456 3.024 28.613 1.00 67.81 82 LEU A O 1
ATOM 627 N N . LEU A 1 83 ? -11.100 1.864 26.808 1.00 65.50 83 LEU A N 1
ATOM 628 C CA . LEU A 1 83 ? -12.090 2.837 26.343 1.00 65.50 83 LEU A CA 1
ATOM 629 C C . LEU A 1 83 ? -13.494 2.514 26.861 1.00 65.50 83 LEU A C 1
ATOM 631 O O . LEU A 1 83 ? -14.060 1.459 26.590 1.00 65.50 83 LEU A O 1
ATOM 635 N N . GLY A 1 84 ? -14.100 3.471 27.566 1.00 69.00 84 GLY A N 1
ATOM 636 C CA . GLY A 1 84 ? -15.487 3.370 28.024 1.00 69.00 84 GLY A CA 1
ATOM 637 C C . GLY A 1 84 ? -16.496 3.164 26.880 1.00 69.00 84 GLY A C 1
ATOM 638 O O . GLY A 1 84 ? -16.235 3.497 25.722 1.00 69.00 84 GLY A O 1
ATOM 639 N N . LYS A 1 85 ? -17.697 2.662 27.221 1.00 64.69 85 LYS A N 1
ATOM 640 C CA . LYS A 1 85 ? -18.769 2.242 26.284 1.00 64.69 85 LYS A CA 1
ATOM 641 C C . LYS A 1 85 ? -19.087 3.232 25.146 1.00 64.69 85 LYS A C 1
ATOM 643 O O . LYS A 1 85 ? -19.508 2.802 24.078 1.00 64.69 85 LYS A O 1
ATOM 648 N N . ALA A 1 86 ? -18.884 4.537 25.345 1.00 65.69 86 ALA A N 1
ATOM 649 C CA . ALA A 1 86 ? -19.169 5.567 24.341 1.00 65.69 86 ALA A CA 1
ATOM 650 C C . ALA A 1 86 ? -18.135 5.634 23.197 1.00 65.69 86 ALA A C 1
ATOM 652 O O . ALA A 1 86 ? -18.492 5.944 22.061 1.00 65.69 86 ALA A O 1
ATOM 653 N N . ALA A 1 87 ? -16.862 5.331 23.466 1.00 71.44 87 ALA A N 1
ATOM 654 C CA . ALA A 1 87 ? -15.794 5.442 22.470 1.00 71.44 87 ALA A CA 1
ATOM 655 C C . ALA A 1 87 ? -15.668 4.182 21.591 1.00 71.44 87 ALA A C 1
ATOM 657 O O . ALA A 1 87 ? -15.243 4.273 20.438 1.00 71.44 87 ALA A O 1
ATOM 658 N N . TYR A 1 88 ? -16.128 3.028 22.089 1.00 78.31 88 TYR A N 1
ATOM 659 C CA . TYR A 1 88 ? -16.175 1.771 21.335 1.00 78.31 88 TYR A CA 1
ATOM 660 C C . TYR A 1 88 ? -16.995 1.903 20.039 1.00 78.31 88 TYR A C 1
ATOM 662 O O . TYR A 1 88 ? -16.542 1.512 18.964 1.00 78.31 88 TYR A O 1
ATOM 670 N N . ALA A 1 89 ? -18.164 2.549 20.112 1.00 78.94 89 ALA A N 1
ATOM 671 C CA . ALA A 1 89 ? -19.033 2.757 18.954 1.00 78.94 89 ALA A CA 1
ATOM 672 C C . ALA A 1 89 ? -18.378 3.615 17.853 1.00 78.94 89 ALA A C 1
ATOM 674 O O . ALA A 1 89 ? -18.587 3.374 16.666 1.00 78.94 89 ALA A O 1
ATOM 675 N N . LYS A 1 90 ? -17.555 4.605 18.225 1.00 77.31 90 LYS A N 1
ATOM 676 C CA . LYS A 1 90 ? -16.835 5.453 17.261 1.00 77.31 90 LYS A CA 1
ATOM 677 C C . LYS A 1 90 ? -15.728 4.686 16.538 1.00 77.31 90 LYS A C 1
ATOM 679 O O . LYS A 1 90 ? -15.601 4.821 15.323 1.00 77.31 90 LYS A O 1
ATOM 684 N N . ILE A 1 91 ? -14.962 3.874 17.267 1.00 83.19 91 ILE A N 1
ATOM 685 C CA . ILE A 1 91 ? -13.855 3.090 16.704 1.00 83.19 91 ILE A CA 1
ATOM 686 C C . ILE A 1 91 ? -14.373 2.004 15.763 1.00 83.19 91 ILE A C 1
ATOM 688 O O . ILE A 1 91 ? -13.844 1.859 14.666 1.00 83.19 91 ILE A O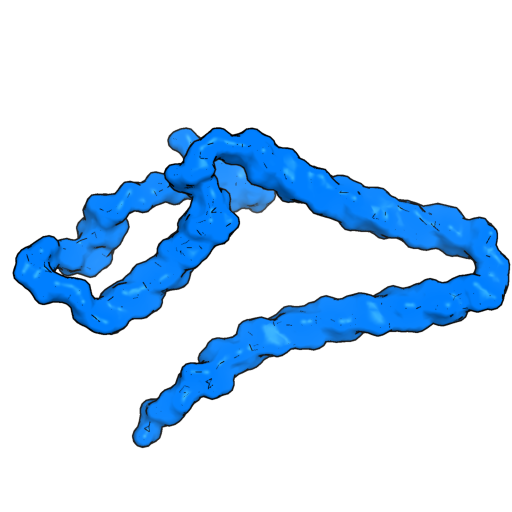 1
ATOM 692 N N . MET A 1 92 ? -15.437 1.290 16.139 1.00 83.81 92 MET A N 1
ATOM 693 C CA . MET A 1 92 ? -16.016 0.247 15.285 1.00 83.81 92 MET A CA 1
ATOM 694 C C . MET A 1 92 ? -16.519 0.812 13.951 1.00 83.81 92 MET A C 1
ATOM 696 O O . MET A 1 92 ? -16.216 0.255 12.899 1.00 83.81 92 MET A O 1
ATOM 700 N N . SER A 1 93 ? -17.201 1.960 13.969 1.00 86.12 93 SER A N 1
ATOM 701 C CA . SER A 1 93 ? -17.632 2.638 12.738 1.00 86.12 93 SER A CA 1
ATOM 702 C C . SER A 1 93 ? -16.452 3.084 11.869 1.00 86.12 93 SER A C 1
ATOM 704 O O . SER A 1 93 ? -16.520 2.991 10.645 1.00 86.12 93 SER A O 1
ATOM 706 N N . PHE A 1 94 ? -15.353 3.531 12.485 1.00 87.06 94 PHE A N 1
ATOM 707 C CA . PHE A 1 94 ? -14.132 3.885 11.762 1.00 87.06 94 PHE A CA 1
ATOM 708 C C . PHE A 1 94 ? -13.452 2.658 11.133 1.00 87.06 94 PHE A C 1
ATOM 710 O O . PHE A 1 94 ? -13.077 2.715 9.965 1.00 87.06 94 PHE A O 1
ATOM 717 N N . LEU A 1 95 ? -13.3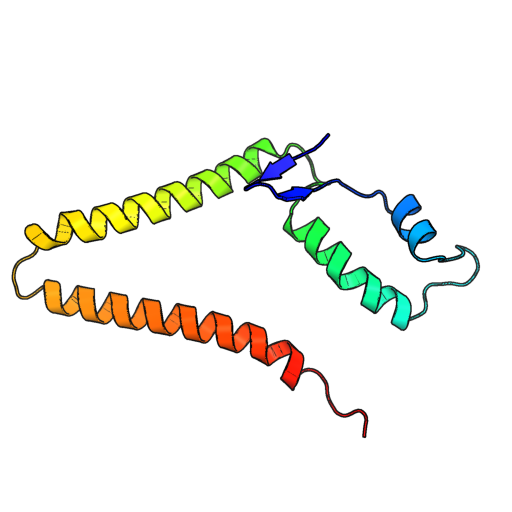43 1.537 11.858 1.00 86.50 95 LEU A N 1
ATOM 718 C CA . LEU A 1 95 ? -12.790 0.282 11.328 1.00 86.50 95 LEU A CA 1
ATOM 719 C C . LEU A 1 95 ? -13.595 -0.233 10.134 1.00 86.50 95 LEU A C 1
ATOM 721 O O . LEU A 1 95 ? -13.011 -0.653 9.139 1.00 86.50 95 LEU A O 1
ATOM 725 N N . VAL A 1 96 ? -14.926 -0.173 10.215 1.00 91.94 96 VAL A N 1
ATOM 726 C CA . VAL A 1 96 ? -15.808 -0.564 9.109 1.00 91.94 96 VAL A CA 1
ATOM 727 C C . VAL A 1 96 ? -15.583 0.338 7.896 1.00 91.94 96 VAL A C 1
ATOM 729 O O . VAL A 1 96 ? -15.403 -0.168 6.791 1.00 91.94 96 VAL A O 1
ATOM 732 N N . ALA A 1 97 ? -15.521 1.659 8.091 1.00 94.31 97 ALA A N 1
ATOM 733 C CA . ALA A 1 97 ? -15.236 2.594 7.003 1.00 94.31 97 ALA A CA 1
ATOM 734 C C . ALA A 1 97 ? -13.860 2.336 6.361 1.00 94.31 97 ALA A C 1
ATOM 736 O O . ALA A 1 97 ? -13.738 2.349 5.136 1.00 94.31 97 ALA A O 1
ATOM 737 N N . LEU A 1 98 ? -12.842 2.041 7.174 1.00 90.25 98 LEU A N 1
ATOM 738 C CA . LEU A 1 98 ? -11.493 1.720 6.710 1.00 90.25 98 LEU A CA 1
ATOM 739 C C . LEU A 1 98 ? -11.455 0.400 5.923 1.00 90.25 98 LEU A C 1
ATOM 741 O O . LEU A 1 98 ? -10.830 0.348 4.866 1.00 90.25 98 LEU A O 1
ATOM 745 N N . ALA A 1 99 ? -12.165 -0.633 6.389 1.00 91.06 99 ALA A N 1
ATOM 746 C CA . ALA A 1 99 ? -12.270 -1.926 5.710 1.00 91.06 99 ALA A CA 1
ATOM 747 C C . ALA A 1 99 ? -13.008 -1.831 4.363 1.00 91.06 99 ALA A C 1
ATOM 749 O O . ALA A 1 99 ? -12.590 -2.431 3.375 1.00 91.06 99 ALA A O 1
ATOM 750 N N . ILE A 1 100 ? -14.093 -1.054 4.296 1.00 95.62 100 ILE A N 1
ATOM 751 C CA . ILE A 1 100 ? -14.815 -0.820 3.037 1.00 95.62 100 ILE A CA 1
ATOM 752 C C . ILE A 1 100 ? -13.935 -0.021 2.063 1.00 95.62 100 ILE A C 1
ATOM 754 O O . ILE A 1 100 ? -13.918 -0.314 0.869 1.00 95.62 100 ILE A O 1
ATOM 758 N N . GLY A 1 101 ? -13.167 0.950 2.566 1.00 93.50 101 GLY A N 1
ATOM 759 C CA . GLY A 1 101 ? -12.229 1.736 1.764 1.00 93.50 101 GLY A CA 1
ATOM 760 C C . GLY A 1 101 ? -11.134 0.890 1.107 1.00 93.50 101 GLY A C 1
ATOM 761 O O . GLY A 1 101 ? -10.879 1.059 -0.086 1.00 93.50 101 GLY A O 1
ATOM 762 N N . THR A 1 102 ? -10.519 -0.049 1.836 1.00 90.38 102 THR A N 1
ATOM 763 C CA . THR A 1 102 ? -9.495 -0.944 1.266 1.00 90.38 102 THR A CA 1
ATOM 764 C C . THR A 1 102 ? -10.078 -1.913 0.238 1.00 90.38 102 THR A C 1
ATOM 766 O O . THR A 1 102 ? -9.502 -2.051 -0.840 1.00 90.38 102 THR A O 1
ATOM 769 N N . LEU A 1 103 ? -11.242 -2.515 0.513 1.00 92.44 103 LEU A N 1
ATOM 770 C CA . LEU A 1 103 ? -11.940 -3.395 -0.438 1.00 92.44 103 LEU A CA 1
ATOM 771 C C . LEU A 1 103 ? -12.356 -2.652 -1.717 1.00 92.44 103 LEU A C 1
ATOM 773 O O . LEU A 1 103 ? -12.196 -3.170 -2.822 1.00 92.44 103 LEU A O 1
ATOM 777 N N . SER A 1 104 ? -12.860 -1.421 -1.584 1.00 93.69 104 SER A N 1
ATOM 778 C CA . SER A 1 104 ? -13.232 -0.598 -2.738 1.00 93.69 104 SER A CA 1
ATOM 779 C C . SER A 1 104 ? -12.015 -0.138 -3.540 1.00 93.69 104 SER A C 1
ATOM 781 O O . SER A 1 104 ? -12.111 -0.031 -4.761 1.00 93.69 104 SER A O 1
ATOM 783 N N . GLY A 1 105 ? -10.890 0.155 -2.883 1.00 89.56 105 GLY A N 1
ATOM 784 C CA . GLY A 1 105 ? -9.646 0.532 -3.553 1.00 89.56 105 GLY A CA 1
ATOM 785 C C . GLY A 1 105 ? -9.075 -0.606 -4.400 1.00 89.56 105 GLY A C 1
ATOM 786 O O . GLY A 1 105 ? -8.719 -0.384 -5.557 1.00 89.56 105 GLY A O 1
ATOM 787 N N . ASP A 1 106 ? -9.059 -1.825 -3.856 1.00 87.25 106 ASP A N 1
ATOM 788 C CA . ASP A 1 106 ? -8.633 -3.033 -4.575 1.00 87.25 106 ASP A CA 1
ATOM 789 C C . ASP A 1 106 ? -9.520 -3.302 -5.806 1.00 87.25 106 ASP A C 1
ATOM 791 O O . ASP A 1 106 ? -9.025 -3.441 -6.928 1.00 87.25 106 ASP A O 1
ATOM 795 N N . ALA A 1 107 ? -10.845 -3.234 -5.630 1.00 88.62 107 ALA A N 1
ATOM 796 C CA . ALA A 1 107 ? -11.800 -3.412 -6.721 1.00 88.62 107 ALA A CA 1
ATOM 797 C C . ALA A 1 107 ? -11.655 -2.347 -7.826 1.00 88.62 107 ALA A C 1
ATOM 799 O O . ALA A 1 107 ? -11.719 -2.673 -9.013 1.00 88.62 107 ALA A O 1
ATOM 800 N N . LEU A 1 108 ? -11.433 -1.079 -7.462 1.00 88.38 108 LEU A N 1
ATOM 801 C CA . LEU A 1 108 ? -11.293 0.026 -8.416 1.00 88.38 108 LEU A CA 1
ATOM 802 C C . LEU A 1 108 ? -10.022 -0.110 -9.271 1.00 88.38 108 LEU A C 1
ATOM 804 O O . LEU A 1 108 ? -10.071 0.113 -10.483 1.00 88.38 108 LEU A O 1
ATOM 808 N N . LEU A 1 109 ? -8.907 -0.536 -8.670 1.00 80.94 109 LEU A N 1
ATOM 809 C CA . LEU A 1 109 ? -7.6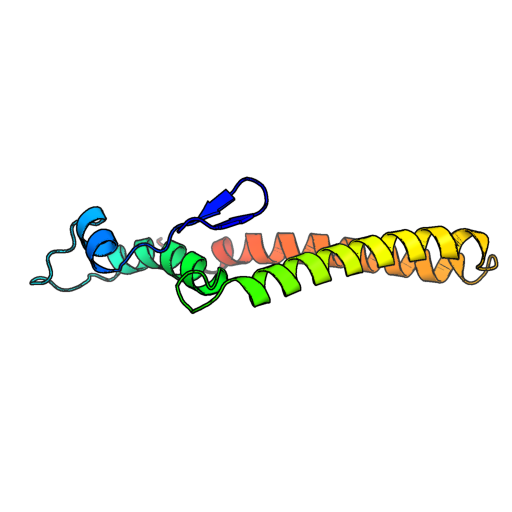54 -0.802 -9.384 1.00 80.94 109 LEU A CA 1
ATOM 810 C C . LEU A 1 109 ? -7.765 -1.998 -10.341 1.00 80.94 109 LEU A C 1
ATOM 812 O O . LEU A 1 109 ? -7.184 -1.961 -11.426 1.00 80.94 109 LEU A O 1
ATOM 816 N N . HIS A 1 110 ? -8.555 -3.014 -9.990 1.00 74.06 110 HIS A N 1
ATOM 817 C CA . HIS A 1 110 ? -8.842 -4.150 -10.871 1.00 74.06 110 HIS A CA 1
ATOM 818 C C . HIS A 1 110 ? -9.780 -3.768 -12.032 1.00 74.06 110 HIS A C 1
ATOM 820 O O . HIS A 1 110 ? -9.673 -4.313 -13.131 1.00 74.06 110 HIS A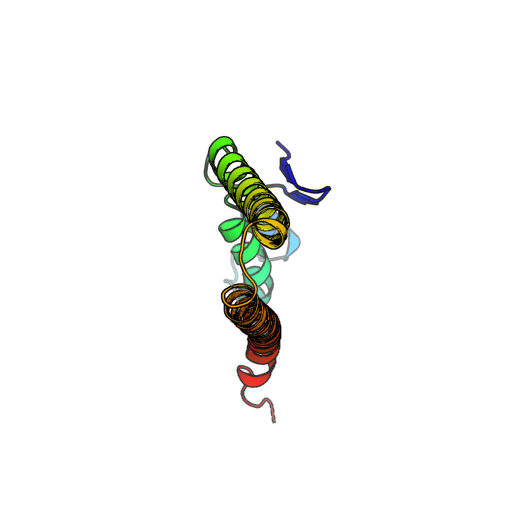 O 1
ATOM 826 N N . LEU A 1 111 ? -10.675 -2.796 -11.830 1.00 77.69 111 LEU A N 1
ATOM 827 C CA . LEU A 1 111 ? -11.623 -2.367 -12.859 1.00 77.69 111 LEU A CA 1
ATOM 828 C C . LEU A 1 111 ? -10.994 -1.431 -13.905 1.00 77.69 111 LEU A C 1
ATOM 830 O O . LEU A 1 111 ? -11.337 -1.518 -15.084 1.00 77.69 111 LEU A O 1
ATOM 834 N N . ILE A 1 112 ? -10.034 -0.585 -13.514 1.00 78.75 112 ILE A N 1
ATOM 835 C CA . ILE A 1 112 ? -9.304 0.345 -14.403 1.00 78.75 112 ILE A CA 1
ATOM 836 C C . ILE A 1 112 ? -8.788 -0.283 -15.716 1.00 78.75 112 ILE A C 1
ATOM 838 O O . ILE A 1 112 ? -9.068 0.292 -16.776 1.00 78.75 112 ILE A O 1
ATOM 842 N N . PRO A 1 113 ? -8.093 -1.439 -15.731 1.00 67.94 113 PRO A N 1
ATOM 843 C CA . PRO A 1 113 ? -7.632 -2.059 -16.977 1.00 67.94 113 PRO A CA 1
ATOM 844 C C . PRO A 1 113 ? -8.772 -2.545 -17.888 1.00 67.94 113 PRO A C 1
ATOM 846 O O . PRO A 1 113 ? -8.558 -2.686 -19.093 1.00 67.94 113 PRO A O 1
ATOM 849 N N . HIS A 1 114 ? -9.974 -2.775 -17.349 1.00 65.75 114 HIS A N 1
ATOM 850 C CA . HIS A 1 114 ? -11.135 -3.233 -18.114 1.00 65.75 114 HIS A CA 1
ATOM 851 C C . HIS A 1 114 ? -11.900 -2.074 -18.774 1.00 65.75 114 HIS A C 1
ATOM 853 O O . HIS A 1 114 ? -12.420 -2.236 -19.874 1.00 65.75 114 HIS A O 1
ATOM 859 N N . VAL A 1 115 ? -11.941 -0.890 -18.146 1.00 69.38 115 VAL A N 1
ATOM 860 C CA . VAL A 1 115 ? -12.624 0.299 -18.707 1.00 69.38 115 VAL A CA 1
ATOM 861 C C . VAL A 1 115 ? -11.720 1.130 -19.623 1.00 69.38 115 VAL A C 1
ATOM 863 O O . VAL A 1 115 ? -12.207 1.833 -20.503 1.00 69.38 115 VAL A O 1
ATOM 866 N N . SER A 1 116 ? -10.399 1.032 -19.448 1.00 63.72 116 SER A N 1
ATOM 867 C CA . SER A 1 116 ? -9.409 1.807 -20.218 1.00 63.72 116 SER A CA 1
ATOM 868 C C . SER A 1 116 ? -9.040 1.185 -21.570 1.00 63.72 116 SER A C 1
ATOM 870 O O . SER A 1 116 ? -8.206 1.736 -22.287 1.00 63.72 116 SER A O 1
ATOM 872 N N . ARG A 1 117 ? -9.636 0.044 -21.942 1.00 55.06 117 ARG A N 1
ATOM 873 C CA . ARG A 1 117 ? -9.592 -0.472 -23.317 1.00 55.06 117 ARG A CA 1
ATOM 874 C C . ARG A 1 117 ? -10.831 0.023 -24.069 1.00 55.06 117 ARG A C 1
ATOM 876 O O . ARG A 1 117 ? -11.858 -0.653 -24.013 1.00 55.06 117 ARG A O 1
ATOM 883 N N . PRO A 1 118 ? -10.783 1.171 -24.773 1.00 49.06 118 PRO A N 1
ATOM 884 C CA . PRO A 1 118 ? -11.827 1.467 -25.734 1.00 49.06 118 PRO A CA 1
ATOM 885 C C . PRO A 1 118 ? -11.776 0.392 -26.828 1.00 49.06 118 PRO A C 1
ATOM 887 O O . PRO A 1 118 ? -10.699 -0.043 -27.232 1.00 49.06 118 PRO A O 1
ATOM 890 N N . LEU A 1 119 ? -12.965 -0.057 -27.221 1.00 46.06 119 LEU A N 1
ATOM 891 C CA . LEU A 1 119 ? -13.317 -0.822 -28.414 1.00 46.06 119 LEU A CA 1
ATOM 892 C C . LEU A 1 119 ? -12.157 -1.220 -29.350 1.00 46.06 119 LEU A C 1
ATOM 894 O O . LEU A 1 119 ? -11.569 -0.385 -30.030 1.00 46.06 119 LEU A O 1
ATOM 898 N N . CYS A 1 120 ? -11.957 -2.529 -29.498 1.00 37.50 120 CYS A N 1
ATOM 899 C CA . CYS A 1 120 ? -11.663 -3.107 -30.807 1.00 37.50 120 CYS A CA 1
ATOM 900 C C . CYS A 1 120 ? -12.937 -3.861 -31.231 1.00 37.50 120 CYS A C 1
ATOM 902 O O . CYS A 1 120 ? -13.059 -5.063 -30.998 1.00 37.50 120 CYS A O 1
ATOM 904 N N . VAL A 1 121 ? -13.925 -3.106 -31.719 1.00 40.50 121 VAL A N 1
ATOM 905 C CA . VAL A 1 121 ? -15.023 -3.563 -32.590 1.00 40.50 121 VAL A CA 1
ATOM 906 C C . VAL A 1 121 ? -14.882 -2.768 -33.874 1.00 40.50 121 VAL A C 1
ATOM 908 O O . VAL A 1 121 ? -14.656 -1.542 -33.747 1.00 40.50 121 VAL A O 1
#

InterPro domains:
  IPR003689 Zinc/iron permease [PF02535] (58-115)
  IPR050799 Zinc Iron Protein (ZIP) Transporter [PTHR12191] (11-115)

pLDDT: mean 70.55, std 13.98, range [37.22, 95.62]

Organism: Nematostella vectensis (NCBI:txid45351)